Protein AF-J7IQS0-F1 (afdb_monomer_lite)

Foldseek 3Di:
DDPVLLVVLLVLLQVLLVLLVVVLVCVVPVVNCPLQQDLPPDPDGSSVVSVVSNVLSVVLNVLSVCVVVDVVSLVVSLVSLVVLLVVLVVSQVSSCVPVVDDDPSSVVSNVSSVVSNVSSCCVNPVVVVVVVVVPDPDD

Secondary structure (DSSP, 8-state):
--HHHHHHHHHHHHHHHHHHHHHHHIIIII---GGGS--TT-SS-HHHHHHHHHHHHHHHHHHHHHTTT-HHHHHHHHHHHHHHHHHHHHHHHHHHHHHSS--HHHHHHHHHHHHHHHHHHIIIIIHHHHHHHHTS---

pLDDT: mean 83.3, std 12.45, range [46.72, 95.94]

Sequence (139 aa):
MNKLSLRIVTLLSVFNAILLSYTAWEKHFLKGCAACNQVLFFPINSVTLALLGVASSLTLALLSLYIIRSVYLKYMSIIIATLNAIFASFLQVAQFAEAKNYCYLCLTAAIVFYIIFCLLLYEIVIKSIWARMQNIPVQ

Structure (mmCIF, N/CA/C/O backbone):
data_AF-J7IQS0-F1
#
_entry.id   AF-J7IQS0-F1
#
loop_
_atom_site.group_PDB
_atom_site.id
_atom_site.type_symbol
_atom_site.label_atom_id
_atom_site.label_alt_id
_atom_site.label_comp_id
_atom_site.label_asym_id
_atom_site.label_entity_id
_atom_site.label_seq_id
_atom_site.pdbx_PDB_ins_code
_atom_site.Cartn_x
_atom_site.Cartn_y
_atom_site.Cartn_z
_atom_site.occupancy
_atom_site.B_iso_or_equiv
_atom_site.auth_seq_id
_atom_site.auth_comp_id
_atom_site.auth_asym_id
_atom_site.auth_atom_id
_atom_site.pdbx_PDB_model_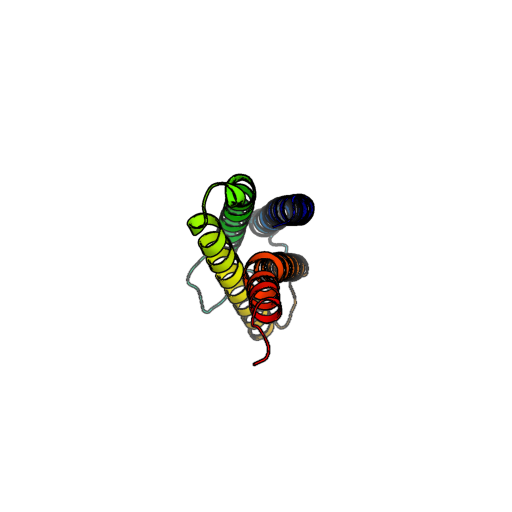num
ATOM 1 N N . MET A 1 1 ? -9.054 -1.114 16.561 1.00 75.19 1 MET A N 1
ATOM 2 C CA . MET A 1 1 ? -7.715 -0.909 15.978 1.00 75.19 1 MET A CA 1
ATOM 3 C C . MET A 1 1 ? -6.748 -0.476 17.049 1.00 75.19 1 MET A C 1
ATOM 5 O O . MET A 1 1 ? -7.016 0.502 17.740 1.00 75.19 1 MET A O 1
ATOM 9 N N . ASN A 1 2 ? -5.646 -1.206 17.183 1.00 82.81 2 ASN A N 1
ATOM 10 C CA . ASN A 1 2 ? -4.582 -0.844 18.111 1.00 82.81 2 ASN A CA 1
ATOM 11 C C . ASN A 1 2 ? -3.773 0.348 17.561 1.00 82.81 2 ASN A C 1
ATOM 13 O O . ASN A 1 2 ? -3.551 0.456 16.354 1.00 82.81 2 ASN A O 1
ATOM 17 N N . LYS A 1 3 ? -3.300 1.239 18.449 1.00 84.38 3 LYS A N 1
ATOM 18 C CA . LYS A 1 3 ? -2.480 2.412 18.070 1.00 84.38 3 LYS A CA 1
ATOM 19 C C . LYS A 1 3 ? -1.191 2.020 17.334 1.00 84.38 3 LYS A C 1
ATOM 21 O O . LYS A 1 3 ? -0.711 2.784 16.504 1.00 84.38 3 LYS A O 1
ATOM 26 N N . LEU A 1 4 ? -0.646 0.837 17.623 1.00 87.00 4 LEU A N 1
ATOM 27 C CA . LEU A 1 4 ? 0.539 0.303 16.952 1.00 87.00 4 LEU A CA 1
ATOM 28 C C . LEU A 1 4 ? 0.258 -0.032 15.480 1.00 87.00 4 LEU A C 1
ATOM 30 O O . LEU A 1 4 ? 0.951 0.476 14.606 1.00 87.00 4 LEU A O 1
ATOM 34 N N . SER A 1 5 ? -0.795 -0.808 15.205 1.00 86.81 5 SER A N 1
ATOM 35 C CA . SER A 1 5 ? -1.194 -1.209 13.847 1.00 86.81 5 SER A CA 1
ATOM 36 C C . SER A 1 5 ? -1.455 0.008 12.957 1.00 86.81 5 SER A C 1
ATOM 38 O O . SER A 1 5 ? -1.070 0.035 11.794 1.00 86.81 5 SER A O 1
ATOM 40 N N . LEU A 1 6 ? -2.030 1.062 13.540 1.00 87.69 6 LEU A N 1
ATOM 41 C CA . LEU A 1 6 ? -2.202 2.361 12.895 1.00 87.69 6 LEU A CA 1
ATOM 42 C C . LEU A 1 6 ? -0.892 2.998 12.445 1.00 87.69 6 LEU A C 1
ATOM 44 O O . LEU A 1 6 ? -0.759 3.368 11.282 1.00 87.69 6 LEU A O 1
ATOM 48 N N . ARG A 1 7 ? 0.074 3.102 13.362 1.00 90.50 7 ARG A N 1
ATOM 49 C CA . ARG A 1 7 ? 1.395 3.663 13.063 1.00 90.50 7 ARG A CA 1
ATOM 50 C C . ARG A 1 7 ? 2.101 2.858 11.979 1.00 90.50 7 ARG A C 1
ATOM 52 O O . ARG A 1 7 ? 2.675 3.458 11.080 1.00 90.50 7 ARG A O 1
ATOM 59 N N . ILE A 1 8 ? 2.010 1.529 12.031 1.00 93.00 8 ILE A N 1
ATOM 60 C CA . ILE A 1 8 ? 2.586 0.642 11.012 1.00 93.00 8 ILE A CA 1
ATOM 61 C C . ILE A 1 8 ? 1.958 0.921 9.642 1.00 93.00 8 ILE A C 1
ATOM 63 O O . ILE A 1 8 ? 2.690 1.147 8.685 1.00 93.00 8 ILE A O 1
ATOM 67 N N . VAL A 1 9 ? 0.625 0.979 9.544 1.00 93.12 9 VAL A N 1
ATOM 68 C CA . VAL A 1 9 ? -0.062 1.284 8.276 1.00 93.12 9 VAL A CA 1
ATOM 69 C C . VAL A 1 9 ? 0.333 2.661 7.741 1.00 93.12 9 VAL A C 1
ATOM 71 O O . VAL A 1 9 ? 0.617 2.781 6.551 1.00 93.12 9 VAL A O 1
ATOM 74 N N . THR A 1 10 ? 0.407 3.691 8.592 1.00 93.12 10 THR A N 1
ATOM 75 C CA . THR A 1 10 ? 0.860 5.028 8.174 1.00 93.12 10 THR A CA 1
ATOM 76 C C . THR A 1 10 ? 2.292 4.991 7.644 1.00 93.12 10 THR A C 1
ATOM 78 O O . THR A 1 10 ? 2.546 5.502 6.557 1.00 93.12 10 THR A O 1
ATOM 81 N N . LEU A 1 11 ? 3.219 4.366 8.376 1.00 94.81 11 LEU A N 1
ATOM 82 C CA . LEU A 1 11 ? 4.627 4.278 7.984 1.00 94.81 1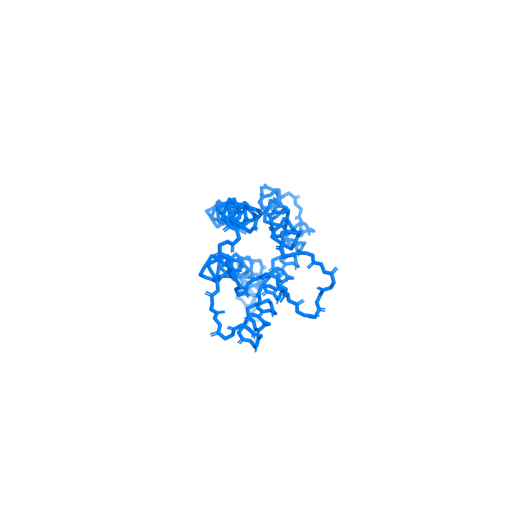1 LEU A CA 1
ATOM 83 C C . LEU A 1 11 ? 4.802 3.516 6.670 1.00 94.81 11 LEU A C 1
ATOM 85 O O . LEU A 1 11 ? 5.500 3.998 5.783 1.00 94.81 11 LEU A O 1
ATOM 89 N N . LEU A 1 12 ? 4.127 2.375 6.515 1.00 94.88 12 LEU A N 1
ATOM 90 C CA . LEU A 1 12 ? 4.144 1.601 5.273 1.00 94.88 12 LEU A CA 1
ATOM 91 C C . LEU A 1 12 ? 3.560 2.396 4.105 1.00 94.88 12 LEU A C 1
ATOM 93 O O . LEU A 1 12 ? 4.114 2.361 3.014 1.00 94.88 12 LEU A O 1
ATOM 97 N N . SER A 1 13 ? 2.481 3.146 4.332 1.00 93.88 13 SER A N 1
ATOM 98 C CA . SER A 1 13 ? 1.858 3.973 3.293 1.00 93.88 13 SER A CA 1
ATOM 99 C C . SER A 1 13 ? 2.782 5.110 2.844 1.00 93.88 13 SER A C 1
ATOM 101 O O . SER A 1 13 ? 2.936 5.346 1.648 1.00 93.88 13 SER A O 1
ATOM 103 N N . VAL A 1 14 ? 3.455 5.783 3.784 1.00 95.50 14 VAL A N 1
ATOM 104 C CA . VAL A 1 14 ? 4.450 6.825 3.472 1.00 95.50 14 VAL A CA 1
ATOM 105 C C . VAL A 1 14 ? 5.659 6.229 2.753 1.00 95.50 14 VAL A C 1
ATOM 107 O O . VAL A 1 14 ? 6.087 6.763 1.733 1.00 95.50 14 VAL A O 1
ATOM 110 N N . PHE A 1 15 ? 6.177 5.099 3.235 1.00 95.94 15 PHE A N 1
ATOM 111 C CA . PHE A 1 15 ? 7.265 4.380 2.576 1.00 95.94 15 PHE A CA 1
ATOM 112 C C . PHE A 1 15 ? 6.896 4.005 1.136 1.00 95.94 15 PHE A C 1
ATOM 114 O O . PHE A 1 15 ? 7.675 4.251 0.217 1.00 95.94 15 PHE A O 1
ATOM 121 N N . ASN A 1 16 ? 5.681 3.494 0.918 1.00 94.88 16 ASN A N 1
ATOM 122 C CA . ASN A 1 16 ? 5.210 3.135 -0.415 1.00 94.88 16 ASN A CA 1
ATOM 123 C C . ASN A 1 16 ? 5.089 4.357 -1.334 1.00 94.88 16 ASN A C 1
ATOM 125 O O . ASN A 1 16 ? 5.443 4.284 -2.507 1.00 94.88 16 ASN A O 1
ATOM 129 N N . ALA A 1 17 ? 4.645 5.500 -0.804 1.00 94.38 17 ALA A N 1
ATOM 130 C CA . ALA A 1 17 ? 4.590 6.751 -1.556 1.00 94.38 17 ALA A CA 1
ATOM 131 C C . ALA A 1 17 ? 5.987 7.221 -1.997 1.00 94.38 17 ALA A C 1
ATOM 133 O O . ALA A 1 17 ? 6.156 7.653 -3.138 1.00 94.38 17 ALA A O 1
ATOM 134 N N . ILE A 1 18 ? 6.997 7.100 -1.129 1.00 94.38 18 ILE A N 1
ATOM 135 C CA . ILE A 1 18 ? 8.391 7.433 -1.461 1.00 94.38 18 ILE A CA 1
ATOM 136 C C . ILE A 1 18 ? 8.922 6.479 -2.535 1.00 94.38 18 ILE A C 1
ATOM 138 O O . ILE A 1 18 ? 9.457 6.934 -3.546 1.00 94.38 18 ILE A O 1
ATOM 142 N N . LEU A 1 19 ? 8.717 5.171 -2.355 1.00 92.50 19 LEU A N 1
ATOM 143 C CA . LEU A 1 19 ? 9.123 4.144 -3.315 1.00 92.50 19 LEU A CA 1
ATOM 144 C C . LEU A 1 19 ? 8.506 4.408 -4.698 1.00 92.50 19 LEU A C 1
ATOM 146 O O . LEU A 1 19 ? 9.213 4.431 -5.702 1.00 92.50 19 LEU A O 1
ATOM 150 N N . LEU A 1 20 ? 7.198 4.672 -4.755 1.00 90.50 20 LEU A N 1
ATOM 151 C CA . LEU A 1 20 ? 6.485 4.958 -6.000 1.00 90.50 20 LEU A CA 1
ATOM 152 C C . LEU A 1 20 ? 6.925 6.285 -6.633 1.00 90.50 20 LEU A C 1
ATOM 154 O O . LEU A 1 20 ? 7.057 6.353 -7.854 1.00 90.50 20 LEU A O 1
ATOM 158 N N . SER A 1 21 ? 7.235 7.305 -5.831 1.00 90.75 21 SER A N 1
ATOM 159 C CA . SER A 1 21 ? 7.799 8.568 -6.330 1.00 90.75 21 SER A CA 1
ATOM 160 C C . SER A 1 21 ? 9.168 8.349 -6.976 1.00 90.75 21 SER A C 1
ATOM 162 O O . SER A 1 21 ? 9.422 8.853 -8.069 1.00 90.75 21 SER A O 1
ATOM 164 N N . TYR A 1 22 ? 10.018 7.528 -6.355 1.00 88.81 22 TYR A N 1
ATOM 165 C CA . TYR A 1 22 ? 11.295 7.120 -6.935 1.00 88.81 22 TYR A CA 1
ATOM 166 C C . TYR A 1 22 ? 11.098 6.334 -8.240 1.00 88.81 22 TYR A C 1
ATOM 168 O O . TYR A 1 22 ? 11.759 6.627 -9.235 1.00 88.81 22 TYR A O 1
ATOM 176 N N . THR A 1 23 ? 10.119 5.420 -8.301 1.00 85.31 23 THR A N 1
ATOM 177 C CA . THR A 1 23 ? 9.808 4.717 -9.560 1.00 85.31 23 THR A CA 1
ATOM 178 C C . THR A 1 23 ? 9.332 5.657 -10.666 1.00 85.31 23 THR A C 1
ATOM 180 O O . THR A 1 23 ? 9.683 5.465 -11.828 1.00 85.31 23 THR A O 1
ATOM 183 N N . ALA A 1 24 ? 8.546 6.685 -10.329 1.00 85.31 24 ALA A N 1
ATOM 184 C CA . ALA A 1 24 ? 8.094 7.686 -11.288 1.00 85.31 24 ALA A CA 1
ATOM 185 C C . ALA A 1 24 ? 9.278 8.504 -11.821 1.00 85.31 24 ALA A C 1
ATOM 187 O O . ALA A 1 24 ? 9.372 8.735 -13.027 1.00 85.31 24 ALA A O 1
ATOM 188 N N . TRP A 1 25 ? 10.205 8.878 -10.934 1.00 84.94 25 TRP A N 1
ATOM 189 C CA . TRP A 1 25 ? 11.439 9.572 -11.291 1.00 84.94 25 TRP A CA 1
ATOM 190 C C . TRP A 1 25 ? 12.320 8.744 -12.235 1.00 84.94 25 TRP A C 1
ATOM 192 O O . TRP A 1 25 ? 12.708 9.239 -13.293 1.00 84.94 25 TRP A O 1
ATOM 202 N N . GLU A 1 26 ? 12.588 7.473 -11.908 1.00 81.38 26 GLU A N 1
ATOM 203 C CA . GLU A 1 26 ? 13.380 6.585 -12.771 1.00 81.38 26 GLU A CA 1
ATOM 204 C C . GLU A 1 26 ? 12.760 6.414 -14.161 1.00 81.38 26 GLU A C 1
ATOM 206 O O . GLU A 1 26 ? 13.469 6.458 -15.172 1.00 81.38 26 GLU A O 1
ATOM 211 N N . LYS A 1 27 ? 11.433 6.255 -14.230 1.00 76.94 27 LYS A N 1
ATOM 212 C CA . LYS A 1 27 ? 10.707 6.141 -15.502 1.00 76.94 27 LYS A CA 1
ATOM 213 C C . LYS A 1 27 ? 10.815 7.413 -16.339 1.00 76.94 27 LYS A C 1
ATOM 215 O O . LYS A 1 27 ? 10.967 7.324 -17.553 1.00 76.94 27 LYS A O 1
ATOM 220 N N . HIS A 1 28 ? 10.750 8.579 -15.699 1.00 78.19 28 HIS A N 1
ATOM 221 C CA . HIS A 1 28 ? 10.781 9.865 -16.385 1.00 78.19 28 HIS A CA 1
ATOM 222 C C . HIS A 1 28 ? 12.185 10.245 -16.885 1.00 78.19 28 HIS A C 1
ATOM 224 O O . HIS A 1 28 ? 12.327 10.687 -18.022 1.00 78.19 28 HIS A O 1
ATOM 230 N N . PHE A 1 29 ? 13.223 10.073 -16.059 1.00 73.69 29 PHE A N 1
ATOM 231 C CA . PHE A 1 29 ? 14.568 10.588 -16.356 1.00 73.69 29 PHE A CA 1
ATOM 232 C C . PHE A 1 29 ? 15.547 9.541 -16.884 1.00 73.69 29 PHE A C 1
ATOM 234 O O . PHE A 1 29 ? 16.317 9.833 -17.795 1.00 73.69 29 PHE A O 1
ATOM 241 N N . LEU A 1 30 ? 15.536 8.328 -16.330 1.00 65.56 30 LEU A N 1
ATOM 242 C CA . LEU A 1 30 ? 16.560 7.318 -16.619 1.00 65.56 30 LEU A CA 1
ATOM 243 C C . LEU A 1 30 ? 16.144 6.344 -17.728 1.00 65.56 30 LEU A C 1
ATOM 245 O O . LEU A 1 30 ? 16.967 5.548 -18.173 1.00 65.56 30 LEU A O 1
ATOM 249 N N . LYS A 1 31 ? 14.869 6.364 -18.159 1.00 64.19 31 LYS A N 1
ATOM 250 C CA . LYS A 1 31 ? 14.256 5.318 -19.011 1.00 64.19 31 LYS A CA 1
ATOM 251 C C . LYS A 1 31 ? 14.513 3.898 -18.465 1.00 64.19 31 LYS A C 1
ATOM 253 O O . LYS A 1 31 ? 14.451 2.921 -19.208 1.00 64.19 31 LYS A O 1
ATOM 258 N N . GLY A 1 32 ? 14.798 3.785 -17.163 1.00 53.00 32 GLY A N 1
ATOM 259 C CA . GLY A 1 32 ? 15.512 2.661 -16.545 1.00 53.00 32 GLY A CA 1
ATOM 260 C C . GLY A 1 32 ? 14.717 1.363 -16.413 1.00 53.00 32 GLY A C 1
ATOM 261 O O . GLY A 1 32 ? 15.226 0.380 -15.888 1.00 53.00 32 GLY A O 1
ATOM 262 N N . CYS A 1 33 ? 13.478 1.315 -16.904 1.00 57.41 33 CYS A N 1
ATOM 263 C CA . CYS A 1 33 ? 12.668 0.107 -16.848 1.00 57.41 33 CYS A CA 1
ATOM 264 C C . CYS A 1 33 ? 11.950 -0.128 -18.181 1.00 57.41 33 CYS A C 1
ATOM 266 O O . CYS A 1 33 ? 10.774 0.200 -18.340 1.00 57.41 33 CYS A O 1
ATOM 268 N N . ALA A 1 34 ? 12.665 -0.722 -19.145 1.00 51.75 34 ALA A N 1
ATOM 269 C CA . ALA A 1 34 ? 12.128 -1.076 -20.464 1.00 51.75 34 ALA A CA 1
ATOM 270 C C . ALA A 1 34 ? 10.864 -1.958 -20.373 1.00 51.75 34 ALA A C 1
ATOM 272 O O . ALA A 1 34 ? 9.939 -1.791 -21.161 1.00 51.75 34 ALA A O 1
ATOM 273 N N . ALA A 1 35 ? 10.779 -2.815 -19.347 1.00 52.44 35 ALA A N 1
ATOM 274 C CA . ALA A 1 35 ? 9.629 -3.677 -19.059 1.00 52.44 35 ALA A CA 1
ATOM 275 C C . ALA A 1 35 ? 8.359 -2.932 -18.592 1.00 52.44 35 ALA A C 1
ATOM 277 O O . ALA A 1 35 ? 7.295 -3.528 -18.461 1.00 52.44 35 ALA A O 1
ATOM 278 N N . CYS A 1 36 ? 8.465 -1.635 -18.297 1.00 55.38 36 CYS A N 1
ATOM 279 C CA . CYS A 1 36 ? 7.419 -0.845 -17.651 1.00 55.38 36 CYS A CA 1
ATOM 280 C C . CYS A 1 36 ? 6.872 0.283 -18.538 1.00 55.38 36 CYS A C 1
ATOM 282 O O . CYS A 1 36 ? 6.033 1.050 -18.066 1.00 55.38 36 CYS A O 1
ATOM 284 N N . ASN A 1 37 ? 7.370 0.445 -19.770 1.00 55.56 37 ASN A N 1
ATOM 285 C CA . ASN A 1 37 ? 7.093 1.642 -20.568 1.00 55.56 37 ASN A CA 1
ATOM 286 C C . ASN A 1 37 ? 5.677 1.690 -21.145 1.00 55.56 37 ASN A C 1
ATOM 288 O O . ASN A 1 37 ? 5.130 2.784 -21.256 1.00 55.56 37 ASN A O 1
ATOM 292 N N . GLN A 1 38 ? 5.055 0.548 -21.443 1.00 55.31 38 GLN A N 1
ATOM 293 C CA . GLN A 1 38 ? 3.673 0.499 -21.918 1.00 55.31 38 GLN A CA 1
ATOM 294 C C . GLN A 1 38 ? 2.985 -0.758 -21.393 1.00 55.31 38 GLN A C 1
ATOM 296 O O . GLN A 1 38 ? 3.371 -1.873 -21.725 1.00 55.31 38 GLN A O 1
ATOM 301 N N . VAL A 1 39 ? 1.955 -0.574 -20.568 1.00 59.44 39 VAL A N 1
ATOM 302 C CA . VAL A 1 39 ? 0.978 -1.633 -20.310 1.00 59.44 39 VAL A CA 1
ATOM 303 C C . VAL A 1 39 ? -0.045 -1.512 -21.433 1.00 59.44 39 VAL A C 1
ATOM 305 O O . VAL A 1 39 ? -0.824 -0.563 -21.430 1.00 59.44 39 VAL A O 1
ATOM 308 N N . LEU A 1 40 ? -0.015 -2.421 -22.412 1.00 53.38 40 LEU A N 1
ATOM 309 C CA . LEU A 1 40 ? -0.798 -2.315 -23.657 1.00 53.38 40 LEU A CA 1
ATOM 310 C C . LEU A 1 40 ? -2.308 -2.106 -23.417 1.00 53.38 40 LEU A C 1
ATOM 312 O O . LEU A 1 40 ? -2.996 -1.479 -24.216 1.00 53.38 40 LEU A O 1
ATOM 316 N N . PHE A 1 41 ? -2.809 -2.600 -22.283 1.00 59.09 41 PHE A N 1
ATOM 317 C CA . PHE A 1 41 ? -4.216 -2.545 -21.887 1.00 59.09 41 PHE A CA 1
ATOM 318 C C . PHE A 1 41 ? -4.680 -1.200 -21.306 1.00 59.09 41 PHE A C 1
ATOM 320 O O . PHE A 1 41 ? -5.878 -1.028 -21.096 1.00 59.09 41 PHE A O 1
ATOM 327 N N . PHE A 1 42 ? -3.780 -0.248 -21.035 1.00 58.12 42 PHE A N 1
ATOM 328 C CA . PHE A 1 42 ? -4.147 1.062 -20.493 1.00 58.12 42 PHE A CA 1
ATOM 329 C C . PHE A 1 42 ? -3.570 2.201 -21.344 1.00 58.12 42 PHE A C 1
ATOM 331 O O . PHE A 1 42 ? -2.349 2.324 -21.440 1.00 58.12 42 PHE A O 1
ATOM 338 N N . PRO A 1 43 ? -4.405 3.115 -21.882 1.00 63.50 43 PRO A N 1
ATOM 339 C CA . PRO A 1 43 ? -3.949 4.306 -22.601 1.00 63.50 43 PRO A CA 1
ATOM 340 C C . PRO A 1 43 ? -3.441 5.389 -21.629 1.00 63.50 43 PRO A C 1
ATOM 342 O O . PRO A 1 43 ? -3.742 6.571 -21.772 1.00 63.50 43 PRO A O 1
ATOM 345 N N . ILE A 1 44 ? -2.718 4.990 -20.581 1.00 69.62 44 ILE A N 1
ATOM 346 C CA . ILE A 1 44 ? -2.197 5.868 -19.535 1.00 69.62 44 ILE A CA 1
ATOM 347 C C . ILE A 1 44 ? -0.688 5.660 -19.452 1.00 69.62 44 ILE A C 1
ATOM 349 O O . ILE A 1 44 ? -0.202 4.531 -19.413 1.00 69.62 44 ILE A O 1
ATOM 353 N N . ASN A 1 45 ? 0.058 6.763 -19.402 1.00 74.31 45 ASN A N 1
ATOM 354 C CA . ASN A 1 45 ? 1.511 6.720 -19.302 1.00 74.31 45 ASN A CA 1
ATOM 355 C C . ASN A 1 45 ? 1.954 6.042 -17.988 1.00 74.31 45 ASN A C 1
ATOM 357 O O . ASN A 1 45 ? 1.368 6.248 -16.921 1.00 74.31 45 ASN A O 1
ATOM 361 N N . SER A 1 46 ? 3.033 5.264 -18.052 1.00 73.94 46 SER A N 1
ATOM 362 C CA . SER A 1 46 ? 3.591 4.508 -16.926 1.00 73.94 46 SER A CA 1
ATOM 363 C C . SER A 1 46 ? 4.013 5.393 -15.742 1.00 73.94 46 SER A C 1
ATOM 365 O O . SER A 1 46 ? 4.008 4.931 -14.596 1.00 73.94 46 SER A O 1
ATOM 367 N N . VAL A 1 47 ? 4.334 6.666 -16.009 1.00 80.19 47 VAL A N 1
ATOM 368 C CA . VAL A 1 47 ? 4.616 7.710 -15.009 1.00 80.19 47 VAL A CA 1
ATOM 369 C C . VAL A 1 47 ? 3.341 8.138 -14.283 1.00 80.19 47 VAL A C 1
ATOM 371 O O . VAL A 1 47 ? 3.309 8.177 -13.055 1.00 80.19 47 VAL A O 1
ATOM 374 N N . THR A 1 48 ? 2.264 8.406 -15.025 1.00 83.12 48 THR A N 1
ATOM 375 C CA . THR A 1 48 ? 0.960 8.784 -14.461 1.00 83.12 48 THR A CA 1
ATOM 376 C C . THR A 1 48 ? 0.432 7.690 -13.543 1.00 83.12 48 THR A C 1
ATOM 378 O O . THR A 1 48 ? -0.070 7.968 -12.460 1.00 83.12 48 THR A O 1
ATOM 381 N N . LEU A 1 49 ? 0.615 6.433 -13.938 1.00 83.88 49 LEU A N 1
ATOM 382 C CA . LEU A 1 49 ? 0.214 5.281 -13.146 1.00 83.88 49 LEU A CA 1
ATOM 383 C C . LEU A 1 49 ? 0.991 5.176 -11.818 1.00 83.88 49 LEU A C 1
ATOM 385 O O . LEU A 1 49 ? 0.401 4.889 -10.777 1.00 83.88 49 LEU A O 1
ATOM 389 N N . ALA A 1 50 ? 2.295 5.475 -11.828 1.00 84.81 50 ALA A N 1
ATOM 390 C CA . ALA A 1 50 ? 3.090 5.557 -10.603 1.00 84.81 50 ALA A CA 1
ATOM 391 C C . ALA A 1 50 ? 2.612 6.705 -9.695 1.00 84.81 50 ALA A C 1
ATOM 393 O O . ALA A 1 50 ? 2.439 6.499 -8.495 1.00 84.81 50 ALA A O 1
ATOM 394 N N . LEU A 1 51 ? 2.312 7.879 -10.262 1.00 87.44 51 LEU A N 1
ATOM 395 C CA . LEU A 1 51 ? 1.778 9.029 -9.519 1.00 87.44 51 LEU A CA 1
ATOM 396 C C . LEU A 1 51 ? 0.403 8.751 -8.895 1.00 87.44 51 LEU A C 1
ATOM 398 O O . LEU A 1 51 ? 0.157 9.166 -7.764 1.00 87.44 51 LEU A O 1
ATOM 402 N N . LEU A 1 52 ? -0.475 8.008 -9.576 1.00 90.50 52 LEU A N 1
ATOM 403 C CA . LEU A 1 52 ? -1.744 7.557 -8.993 1.00 90.50 52 LEU A CA 1
ATOM 404 C C . LEU A 1 52 ? -1.511 6.665 -7.767 1.00 90.50 52 LEU A C 1
ATOM 406 O O . LEU A 1 52 ? -2.187 6.830 -6.752 1.00 90.50 52 LEU A O 1
ATOM 410 N N . GLY A 1 53 ? -0.516 5.776 -7.823 1.00 88.94 53 GLY A N 1
ATOM 411 C CA . GLY A 1 53 ? -0.103 4.974 -6.672 1.00 88.94 53 GLY A CA 1
ATOM 412 C C . GLY A 1 53 ? 0.470 5.811 -5.518 1.00 88.94 53 GLY A C 1
ATOM 413 O O . GLY A 1 53 ? 0.214 5.508 -4.350 1.00 88.94 53 GLY A O 1
ATOM 414 N N . VAL A 1 54 ? 1.213 6.885 -5.816 1.00 92.31 54 VAL A N 1
ATOM 415 C CA . VAL A 1 54 ? 1.677 7.853 -4.801 1.00 92.31 54 VAL A CA 1
ATOM 416 C C . VAL A 1 54 ? 0.481 8.526 -4.134 1.00 92.31 54 VAL A C 1
ATOM 418 O O . VAL A 1 54 ? 0.379 8.528 -2.907 1.00 92.31 54 VAL A O 1
ATOM 421 N N . ALA A 1 55 ? -0.451 9.051 -4.932 1.00 94.00 55 ALA A N 1
ATOM 422 C CA . ALA A 1 55 ? -1.644 9.722 -4.431 1.00 94.00 55 ALA A CA 1
ATOM 423 C C . ALA A 1 55 ? -2.498 8.782 -3.564 1.00 94.00 55 ALA A C 1
ATOM 425 O O . ALA A 1 55 ? -2.945 9.172 -2.482 1.00 94.00 55 ALA A O 1
ATOM 426 N N . SER A 1 56 ? -2.678 7.525 -3.981 1.00 93.06 56 SER A N 1
ATOM 427 C CA . SER A 1 56 ? -3.451 6.543 -3.214 1.00 93.06 56 SER A CA 1
ATOM 428 C C . SER A 1 56 ? -2.751 6.125 -1.915 1.00 93.06 56 SER A C 1
ATOM 430 O O . SER A 1 56 ? -3.4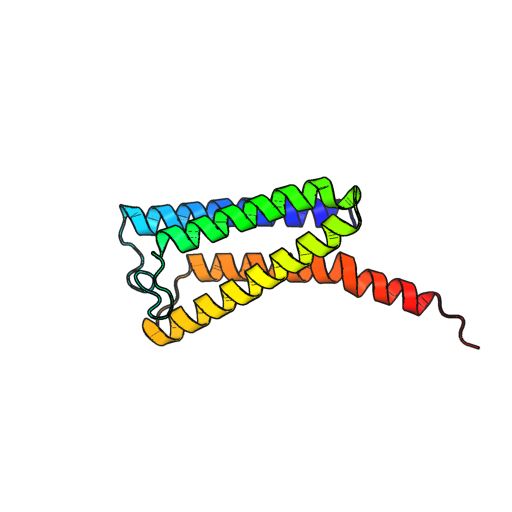11 5.992 -0.882 1.00 93.06 56 SER A O 1
ATOM 432 N N . SER A 1 57 ? -1.421 5.998 -1.923 1.00 93.56 57 SER A N 1
ATOM 433 C CA . SER A 1 57 ? -0.618 5.719 -0.725 1.00 93.56 57 SER A CA 1
ATOM 434 C C . SER A 1 57 ? -0.683 6.867 0.287 1.00 93.56 57 SER A C 1
ATOM 436 O O . SER A 1 57 ? -0.911 6.637 1.473 1.00 93.56 57 SER A O 1
ATOM 438 N N . LEU A 1 58 ? -0.571 8.119 -0.164 1.00 94.75 58 LEU A N 1
ATOM 439 C CA . LEU A 1 58 ? -0.731 9.287 0.710 1.00 94.75 58 LEU A CA 1
ATOM 440 C C . LEU A 1 58 ? -2.156 9.398 1.261 1.00 94.75 58 LEU A C 1
ATOM 442 O O . LEU A 1 58 ? -2.342 9.686 2.443 1.00 94.75 58 LEU A O 1
ATOM 446 N N . THR A 1 59 ? -3.164 9.101 0.438 1.00 93.88 59 THR A N 1
ATOM 447 C CA . THR A 1 59 ? -4.563 9.055 0.882 1.00 93.88 59 THR A CA 1
ATOM 448 C C . THR A 1 59 ? -4.757 8.012 1.987 1.00 93.88 59 THR A C 1
ATOM 450 O O . THR A 1 59 ? -5.388 8.312 2.999 1.00 93.88 59 THR A O 1
ATOM 453 N N . LEU A 1 60 ? -4.161 6.818 1.861 1.00 92.38 60 LEU A N 1
ATOM 454 C CA . LEU A 1 60 ? -4.175 5.800 2.920 1.00 92.38 60 LEU A CA 1
ATOM 455 C C . LEU A 1 60 ? -3.474 6.274 4.198 1.00 92.38 60 LEU A C 1
ATOM 457 O O . LEU A 1 60 ? -3.997 6.048 5.290 1.00 92.38 60 LEU A O 1
ATOM 461 N N . ALA A 1 61 ? -2.337 6.964 4.076 1.00 92.19 61 ALA A N 1
ATOM 462 C CA . ALA A 1 61 ? -1.619 7.525 5.220 1.00 92.19 61 ALA A CA 1
ATOM 463 C C . ALA A 1 61 ? -2.447 8.589 5.964 1.00 92.19 61 ALA A C 1
ATOM 465 O O . ALA A 1 61 ? -2.450 8.629 7.193 1.00 92.19 61 ALA A O 1
ATOM 466 N N . LEU A 1 62 ? -3.178 9.437 5.236 1.00 92.19 62 LEU A N 1
ATOM 467 C CA . LEU A 1 62 ? -4.079 10.424 5.833 1.00 92.19 62 LEU A CA 1
ATOM 468 C C . LEU A 1 62 ? -5.282 9.745 6.492 1.00 92.19 62 LEU A C 1
ATOM 470 O O . LEU A 1 62 ? -5.608 10.0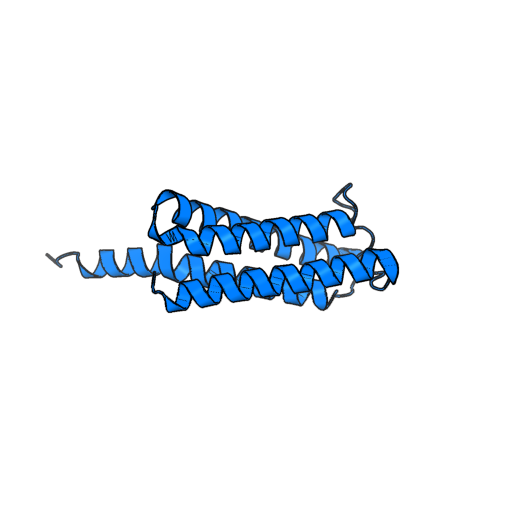34 7.643 1.00 92.19 62 LEU A O 1
ATOM 474 N N . LEU A 1 63 ? -5.924 8.805 5.799 1.00 91.06 63 LEU A N 1
ATOM 475 C CA . LEU A 1 63 ? -7.074 8.082 6.336 1.00 91.06 63 LEU A CA 1
ATOM 476 C C . LEU A 1 63 ? -6.724 7.283 7.594 1.00 91.06 63 LEU A C 1
ATOM 478 O O . LEU A 1 63 ? -7.530 7.237 8.527 1.00 91.06 63 LEU A O 1
ATOM 482 N N . SER A 1 64 ? -5.527 6.694 7.668 1.00 88.69 64 SER A N 1
ATOM 483 C CA . SER A 1 64 ? -5.095 5.965 8.859 1.00 88.69 64 SER A CA 1
ATOM 484 C C . SER A 1 64 ? -4.944 6.890 10.073 1.00 88.69 64 SER A C 1
ATOM 486 O O . SER A 1 64 ? -5.360 6.512 11.168 1.00 88.69 64 SER A O 1
ATOM 488 N N . LEU A 1 65 ? -4.470 8.131 9.903 1.00 88.25 65 LEU A N 1
ATOM 489 C CA . LEU A 1 65 ? -4.389 9.108 11.000 1.00 88.25 65 LEU A CA 1
ATOM 490 C C . LEU A 1 65 ? -5.766 9.453 11.588 1.00 88.25 65 LEU A C 1
ATOM 492 O O . LEU A 1 65 ? -5.894 9.631 12.800 1.00 88.25 65 LEU A O 1
ATOM 496 N N . TYR A 1 66 ? -6.808 9.493 10.755 1.00 87.56 66 TYR A N 1
ATOM 497 C CA . TYR A 1 66 ? -8.165 9.863 11.177 1.00 87.56 66 TYR A CA 1
ATOM 498 C C . TYR A 1 66 ? -9.107 8.672 11.404 1.00 87.56 66 TYR A C 1
ATOM 500 O O . TYR A 1 66 ? -10.265 8.868 11.780 1.00 87.56 66 TYR A O 1
ATOM 508 N N . ILE A 1 67 ? -8.631 7.432 11.261 1.00 84.50 67 ILE A N 1
ATOM 509 C CA . ILE A 1 67 ? -9.479 6.228 11.272 1.00 84.50 67 ILE A CA 1
ATOM 510 C C . ILE A 1 67 ? -10.240 6.013 12.591 1.00 84.50 67 ILE A C 1
ATOM 512 O O . ILE A 1 67 ? -11.281 5.356 12.622 1.00 84.50 67 ILE A O 1
ATOM 516 N N . ILE A 1 68 ? -9.709 6.524 13.709 1.00 83.00 68 ILE A N 1
ATOM 517 C CA . ILE A 1 68 ? -10.330 6.382 15.035 1.00 83.00 68 ILE A CA 1
ATOM 518 C C . ILE A 1 68 ? -11.597 7.243 15.126 1.00 83.00 68 ILE A C 1
ATOM 520 O O . ILE A 1 68 ? -12.529 6.881 15.838 1.00 83.00 68 ILE A O 1
ATOM 524 N N . ARG A 1 69 ? -11.651 8.352 14.379 1.00 82.94 69 ARG A N 1
ATOM 525 C CA . ARG A 1 69 ? -12.680 9.387 14.516 1.00 82.94 69 ARG A CA 1
ATOM 526 C C . ARG A 1 69 ? -14.026 8.997 13.907 1.00 82.94 69 ARG A C 1
ATOM 528 O O . ARG A 1 69 ? -15.048 9.500 14.354 1.00 82.94 69 ARG A O 1
ATOM 535 N N . SER A 1 70 ? -14.046 8.126 12.896 1.00 85.81 70 SER A N 1
ATOM 536 C CA . SER A 1 70 ? -15.284 7.733 12.218 1.00 85.81 70 SER A CA 1
ATOM 537 C C . SER A 1 70 ? -15.232 6.299 11.699 1.00 85.81 70 SER A C 1
ATOM 539 O O . SER A 1 70 ? -14.238 5.859 11.121 1.00 85.81 70 SER A O 1
ATOM 541 N N . VAL A 1 71 ? -16.341 5.575 11.869 1.00 85.50 71 VAL A N 1
ATOM 542 C CA . VAL A 1 71 ? -16.527 4.217 11.333 1.00 85.50 71 VAL A CA 1
ATOM 543 C C . VAL A 1 71 ? -16.492 4.219 9.802 1.00 85.50 71 VAL A C 1
ATOM 545 O O . VAL A 1 71 ? -15.934 3.303 9.206 1.00 85.50 71 VAL A O 1
ATOM 548 N N . TYR A 1 72 ? -16.997 5.279 9.167 1.00 87.81 72 TYR A N 1
ATOM 549 C CA . TYR A 1 72 ? -16.972 5.435 7.711 1.00 87.81 72 TYR A CA 1
ATOM 550 C C . TYR A 1 72 ? -15.543 5.433 7.152 1.00 87.81 72 TYR A C 1
ATOM 552 O O . TYR A 1 72 ? -15.257 4.756 6.166 1.00 87.81 72 TYR A O 1
ATOM 560 N N . LEU A 1 73 ? -14.615 6.115 7.832 1.00 89.44 73 LEU A N 1
ATOM 561 C CA . LEU A 1 73 ? -13.210 6.175 7.417 1.00 89.44 73 LEU A CA 1
ATOM 562 C C . LEU A 1 73 ? -12.522 4.808 7.505 1.00 89.44 73 LEU A C 1
ATOM 564 O O . LEU A 1 73 ? -11.645 4.520 6.698 1.00 89.44 73 LEU A O 1
ATOM 568 N N . LYS A 1 74 ? -12.936 3.936 8.434 1.00 88.31 74 LYS A N 1
ATOM 569 C CA . LYS A 1 74 ? -12.421 2.557 8.510 1.00 88.31 74 LYS A CA 1
ATOM 570 C C . LYS A 1 74 ? -12.778 1.765 7.259 1.00 88.31 74 LYS A C 1
ATOM 572 O O . LYS A 1 74 ? -11.898 1.153 6.661 1.00 88.31 74 LYS A O 1
ATOM 577 N N . TYR A 1 75 ? -14.046 1.808 6.853 1.00 88.75 75 TYR A N 1
ATOM 578 C CA . TYR A 1 75 ? -14.500 1.107 5.654 1.00 88.75 75 TYR A CA 1
ATOM 579 C C . TYR A 1 75 ? -13.876 1.689 4.385 1.00 88.75 75 TYR A C 1
ATOM 581 O O . TYR A 1 75 ? -13.398 0.926 3.549 1.00 88.75 75 TYR A O 1
ATOM 589 N N . MET A 1 76 ? -13.771 3.017 4.279 1.00 92.00 76 MET A N 1
ATOM 590 C CA . MET A 1 76 ? -13.105 3.657 3.141 1.00 92.00 76 MET A CA 1
ATOM 591 C C . MET A 1 76 ? -11.628 3.274 3.019 1.00 92.00 76 MET A C 1
ATOM 593 O O . MET A 1 76 ? -11.172 2.966 1.919 1.00 92.00 76 MET A O 1
ATOM 597 N N . SER A 1 77 ? -10.893 3.200 4.133 1.00 91.75 77 SER A N 1
ATOM 598 C CA . SER A 1 77 ? -9.503 2.726 4.128 1.00 91.75 77 SER A CA 1
ATOM 599 C C . SER A 1 77 ? -9.372 1.301 3.592 1.00 91.75 77 SER A C 1
ATOM 601 O O . SER A 1 77 ? -8.460 1.030 2.815 1.00 91.75 77 SER A O 1
ATOM 603 N N . ILE A 1 78 ? -10.277 0.390 3.969 1.00 93.44 78 ILE A N 1
ATOM 604 C CA . ILE A 1 78 ? -10.261 -0.987 3.452 1.00 93.44 78 ILE A CA 1
ATOM 605 C C . ILE A 1 78 ? -10.567 -1.001 1.963 1.00 93.44 78 ILE A C 1
ATOM 607 O O . ILE A 1 78 ? -9.863 -1.677 1.222 1.00 93.44 78 ILE A O 1
ATOM 611 N N . ILE A 1 79 ? -11.589 -0.268 1.517 1.00 94.06 79 ILE A N 1
ATOM 612 C CA . ILE A 1 79 ? -11.971 -0.223 0.101 1.00 94.06 79 ILE A CA 1
ATOM 613 C C . ILE A 1 79 ? -10.788 0.265 -0.738 1.00 94.06 79 ILE A C 1
ATOM 615 O O . ILE A 1 79 ? -10.407 -0.398 -1.699 1.00 94.06 79 ILE A O 1
ATOM 619 N N . ILE A 1 80 ? -10.143 1.363 -0.334 1.00 94.31 80 ILE A N 1
ATOM 620 C CA . ILE A 1 80 ? -8.972 1.902 -1.038 1.00 94.31 80 ILE A CA 1
ATOM 621 C C . ILE A 1 80 ? -7.801 0.914 -1.002 1.00 94.31 80 ILE A C 1
ATOM 623 O O . ILE A 1 80 ? -7.174 0.680 -2.032 1.00 94.31 80 ILE A O 1
ATOM 627 N N . ALA A 1 81 ? -7.516 0.292 0.146 1.00 94.38 81 ALA A N 1
ATOM 628 C CA . ALA A 1 81 ? -6.457 -0.712 0.244 1.00 94.38 81 ALA A CA 1
ATOM 629 C C . ALA A 1 81 ? -6.733 -1.939 -0.642 1.00 94.38 81 ALA A C 1
ATOM 631 O O . ALA A 1 81 ? -5.817 -2.456 -1.278 1.00 94.38 81 ALA A O 1
ATOM 632 N N . THR A 1 82 ? -7.995 -2.363 -0.734 1.00 94.75 82 THR A N 1
ATOM 633 C CA . THR A 1 82 ? -8.437 -3.475 -1.588 1.00 94.75 82 THR A CA 1
ATOM 634 C C . THR A 1 82 ? -8.249 -3.127 -3.059 1.00 94.75 82 THR A C 1
ATOM 636 O O . THR A 1 82 ? -7.644 -3.899 -3.798 1.00 94.75 82 THR A O 1
ATOM 639 N N . LEU A 1 83 ? -8.713 -1.945 -3.481 1.00 94.94 83 LEU A N 1
ATOM 640 C CA . LEU A 1 83 ? -8.526 -1.463 -4.848 1.00 94.94 83 LEU A CA 1
ATOM 641 C C . LEU A 1 83 ? -7.038 -1.385 -5.194 1.00 94.94 83 LEU A C 1
ATOM 643 O O . LEU A 1 83 ? -6.634 -1.910 -6.225 1.00 94.94 83 LEU A O 1
ATOM 647 N N . ASN A 1 84 ? -6.211 -0.818 -4.313 1.00 94.00 84 ASN A N 1
ATOM 648 C CA . ASN A 1 84 ? -4.767 -0.751 -4.524 1.00 94.00 84 ASN A CA 1
ATOM 649 C C . ASN A 1 84 ? -4.132 -2.142 -4.677 1.00 94.00 84 ASN A C 1
ATOM 651 O O . ASN A 1 84 ? -3.310 -2.325 -5.569 1.00 94.00 84 ASN A O 1
ATOM 655 N N . ALA A 1 85 ? -4.520 -3.127 -3.860 1.00 93.38 85 ALA A N 1
ATOM 656 C CA . ALA A 1 85 ? -4.013 -4.496 -3.974 1.00 93.38 85 ALA A CA 1
ATOM 657 C C . ALA A 1 85 ? -4.447 -5.171 -5.290 1.00 93.38 85 ALA A C 1
ATOM 659 O O . ALA A 1 85 ? -3.624 -5.796 -5.959 1.00 93.38 85 ALA A O 1
ATOM 660 N N . ILE A 1 86 ? -5.708 -4.996 -5.704 1.00 93.25 86 ILE A N 1
ATOM 661 C CA . ILE A 1 86 ? -6.227 -5.515 -6.980 1.00 93.25 86 ILE A CA 1
ATOM 662 C C . 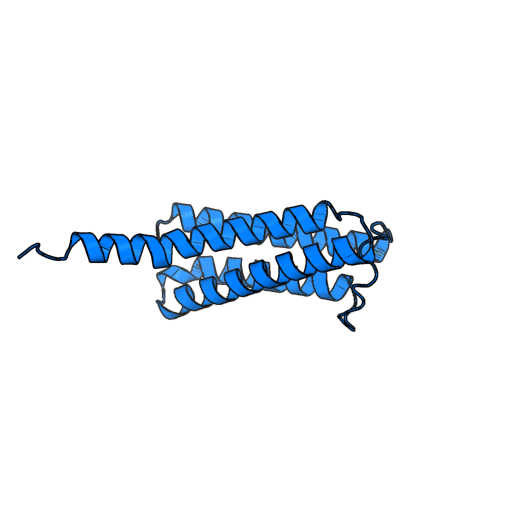ILE A 1 86 ? -5.488 -4.881 -8.160 1.00 93.25 86 ILE A C 1
ATOM 664 O O . ILE A 1 86 ? -4.989 -5.597 -9.028 1.00 93.25 86 ILE A O 1
ATOM 668 N N . PHE A 1 87 ? -5.377 -3.550 -8.184 1.00 90.06 87 PHE A N 1
ATOM 669 C CA . PHE A 1 87 ? -4.664 -2.834 -9.240 1.00 90.06 87 PHE A CA 1
ATOM 670 C C . PHE A 1 87 ? -3.186 -3.225 -9.281 1.00 90.06 87 PHE A C 1
ATOM 672 O O . PHE A 1 87 ? -2.657 -3.472 -10.360 1.00 90.06 87 PHE A O 1
ATOM 679 N N . ALA A 1 88 ? -2.525 -3.343 -8.127 1.00 89.75 88 ALA A N 1
ATOM 680 C CA . ALA A 1 88 ? -1.139 -3.787 -8.059 1.00 89.75 88 ALA A CA 1
ATOM 681 C C . ALA A 1 88 ? -0.959 -5.194 -8.651 1.00 89.75 88 ALA A C 1
ATOM 683 O O . ALA A 1 88 ? -0.049 -5.402 -9.451 1.00 89.75 88 ALA A O 1
ATOM 684 N N . SER A 1 89 ? -1.851 -6.135 -8.333 1.00 89.88 89 SER A N 1
ATOM 685 C CA . SER A 1 89 ? -1.830 -7.485 -8.909 1.00 89.88 89 SER A CA 1
ATOM 686 C C . SER A 1 89 ? -2.090 -7.502 -10.405 1.00 89.88 89 SER A C 1
ATOM 688 O O . SER A 1 89 ? -1.361 -8.162 -11.143 1.00 89.88 89 SER A O 1
ATOM 690 N N . PHE A 1 90 ? -3.080 -6.743 -10.874 1.00 87.38 90 PHE A N 1
ATOM 691 C CA . PHE A 1 90 ? -3.346 -6.603 -12.303 1.00 87.38 90 PHE A CA 1
ATOM 692 C C . PHE A 1 90 ? -2.107 -6.097 -13.052 1.00 87.38 90 PHE A C 1
ATOM 694 O O . PHE A 1 90 ? -1.725 -6.658 -14.076 1.00 87.38 90 PHE A O 1
ATOM 701 N N . LEU A 1 91 ? -1.430 -5.085 -12.504 1.00 84.56 91 LEU A N 1
ATOM 702 C CA . LEU A 1 91 ? -0.217 -4.526 -13.095 1.00 84.56 91 LEU A CA 1
ATOM 703 C C . LEU A 1 91 ? 0.949 -5.515 -13.096 1.00 84.56 91 LEU A C 1
ATOM 705 O O . LEU A 1 91 ? 1.682 -5.561 -14.078 1.00 84.56 91 LEU A O 1
ATOM 709 N N . GLN A 1 92 ? 1.108 -6.320 -12.042 1.00 85.38 92 GLN A N 1
ATOM 710 C CA . GLN A 1 92 ? 2.122 -7.379 -12.008 1.00 85.38 92 GLN A CA 1
ATOM 711 C C . GLN A 1 92 ? 1.872 -8.440 -13.083 1.00 85.38 92 GLN A C 1
ATOM 713 O O . GLN A 1 92 ? 2.792 -8.809 -13.812 1.00 85.38 92 GLN A O 1
ATOM 718 N N . VAL A 1 93 ? 0.624 -8.894 -13.232 1.00 85.38 93 VAL A N 1
ATOM 719 C CA . VAL A 1 93 ? 0.253 -9.870 -14.267 1.00 85.38 93 VAL A CA 1
ATOM 720 C C . VAL A 1 93 ? 0.471 -9.290 -15.662 1.00 85.38 93 VAL A C 1
ATOM 722 O O . VAL A 1 93 ? 1.054 -9.957 -16.515 1.00 85.38 93 VAL A O 1
ATOM 725 N N . ALA A 1 94 ? 0.070 -8.038 -15.889 1.00 80.12 94 ALA A N 1
ATOM 726 C CA . ALA A 1 94 ? 0.259 -7.378 -17.175 1.00 80.12 94 ALA A CA 1
ATOM 727 C C . ALA A 1 94 ? 1.750 -7.188 -17.518 1.00 80.12 94 ALA A C 1
ATOM 729 O O . ALA A 1 94 ? 2.155 -7.419 -18.654 1.00 80.12 94 ALA A O 1
ATOM 730 N N . GLN A 1 95 ? 2.589 -6.838 -16.536 1.00 77.19 95 GLN A N 1
ATOM 731 C CA . GLN A 1 95 ? 4.046 -6.749 -16.713 1.00 77.19 95 GLN A CA 1
ATOM 732 C C . GLN A 1 95 ? 4.668 -8.103 -17.067 1.00 77.19 95 GLN A C 1
ATOM 734 O O . GLN A 1 95 ? 5.506 -8.183 -17.967 1.00 77.19 95 GLN A O 1
ATOM 739 N N . PHE A 1 96 ? 4.244 -9.168 -16.385 1.00 77.00 96 PHE A N 1
ATOM 740 C CA . PHE 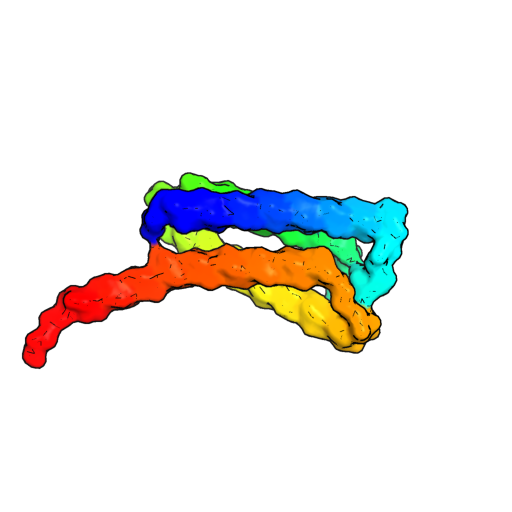A 1 96 ? 4.735 -10.514 -16.654 1.00 77.00 96 PHE A CA 1
ATOM 741 C C . PHE A 1 96 ? 4.331 -11.009 -18.050 1.00 77.00 96 PHE A C 1
ATOM 743 O O . PHE A 1 96 ? 5.159 -11.589 -18.753 1.00 77.00 96 PHE A O 1
ATOM 750 N N . ALA A 1 97 ? 3.088 -10.751 -18.463 1.00 77.25 97 ALA A N 1
ATOM 751 C CA . ALA A 1 97 ? 2.561 -11.176 -19.756 1.00 77.25 97 ALA A CA 1
ATOM 752 C C . ALA A 1 97 ? 3.256 -10.483 -20.941 1.00 77.25 97 ALA A C 1
ATOM 754 O O . ALA A 1 97 ? 3.607 -11.148 -21.913 1.00 77.25 97 ALA A O 1
ATOM 755 N N . GLU A 1 98 ? 3.488 -9.171 -20.847 1.00 70.75 98 GLU A N 1
ATOM 756 C CA . GLU A 1 98 ? 4.014 -8.367 -21.959 1.00 70.75 98 GLU A CA 1
ATOM 757 C C . GLU A 1 98 ? 5.546 -8.385 -22.025 1.00 70.75 98 GLU A C 1
ATOM 759 O O . GLU A 1 98 ? 6.144 -8.676 -23.060 1.00 70.75 98 GLU A O 1
ATOM 764 N N . ALA A 1 99 ? 6.215 -8.083 -20.910 1.00 67.25 99 ALA A N 1
ATOM 765 C CA . ALA A 1 99 ? 7.655 -7.839 -20.907 1.00 67.25 99 ALA A CA 1
ATOM 766 C C . ALA A 1 99 ? 8.492 -9.065 -20.519 1.00 67.25 99 ALA A C 1
ATOM 768 O O . ALA A 1 99 ? 9.724 -8.998 -20.598 1.00 67.25 99 ALA A O 1
ATOM 769 N N . LYS A 1 100 ? 7.851 -10.150 -20.045 1.00 68.38 100 LYS A N 1
ATOM 770 C CA . LYS A 1 100 ? 8.488 -11.348 -19.451 1.00 68.38 100 LYS A CA 1
ATOM 771 C C . LYS A 1 100 ? 9.565 -11.018 -18.406 1.00 68.38 100 LYS A C 1
ATOM 773 O O . LYS A 1 100 ? 10.471 -11.809 -18.162 1.00 68.38 100 LYS A O 1
ATOM 778 N N . ASN A 1 101 ? 9.474 -9.837 -17.802 1.00 67.06 101 ASN A N 1
ATOM 779 C CA . ASN A 1 101 ? 10.454 -9.273 -16.888 1.00 67.06 101 ASN A CA 1
ATOM 780 C C . ASN A 1 101 ? 9.731 -8.608 -15.723 1.00 67.06 101 ASN A C 1
ATOM 782 O O . ASN A 1 101 ? 8.678 -7.995 -15.896 1.00 67.06 101 ASN A O 1
ATOM 786 N N . TYR A 1 102 ? 10.332 -8.694 -14.541 1.00 68.44 102 TYR A N 1
ATOM 787 C CA . TYR A 1 102 ? 9.785 -8.098 -13.330 1.00 68.44 102 TYR A CA 1
ATOM 788 C C . TYR A 1 102 ? 10.429 -6.743 -13.061 1.00 68.44 102 TYR A C 1
ATOM 790 O O . TYR A 1 102 ? 11.652 -6.625 -12.979 1.00 68.44 102 TYR A O 1
ATOM 798 N N . CYS A 1 103 ? 9.607 -5.717 -12.846 1.00 78.06 103 CYS A N 1
ATOM 799 C CA . CYS A 1 103 ? 10.093 -4.489 -12.235 1.00 78.06 103 CYS A CA 1
ATOM 800 C C . CYS A 1 103 ? 10.157 -4.695 -10.717 1.00 78.06 103 CYS A C 1
ATOM 802 O O . CYS A 1 103 ? 9.126 -4.685 -10.041 1.00 78.06 103 CYS A O 1
ATOM 804 N N . TYR A 1 104 ? 11.368 -4.862 -10.178 1.00 83.38 104 TYR A N 1
ATOM 805 C CA . TYR A 1 104 ? 11.584 -5.096 -8.746 1.00 83.38 104 TYR A CA 1
ATOM 806 C C . TYR A 1 104 ? 10.955 -4.004 -7.867 1.00 83.38 104 TYR A C 1
ATOM 808 O O . TYR A 1 104 ? 10.352 -4.296 -6.833 1.00 83.38 104 TYR A O 1
ATOM 816 N N . LEU A 1 105 ? 11.021 -2.744 -8.304 1.00 85.88 105 LEU A N 1
ATOM 817 C CA . LEU A 1 105 ? 10.423 -1.628 -7.575 1.00 85.88 105 LEU A CA 1
ATOM 818 C C . LEU A 1 105 ? 8.886 -1.702 -7.566 1.00 85.88 105 LEU A C 1
ATOM 820 O O . LEU A 1 105 ? 8.271 -1.516 -6.518 1.00 85.88 105 LEU A O 1
ATOM 824 N N . CYS A 1 106 ? 8.253 -2.037 -8.697 1.00 85.31 106 CYS A N 1
ATOM 825 C CA . CYS A 1 106 ? 6.799 -2.228 -8.754 1.00 85.31 106 CYS A CA 1
ATOM 826 C C . CYS A 1 106 ? 6.346 -3.457 -7.955 1.00 85.31 106 CYS A C 1
ATOM 828 O O . CYS A 1 106 ? 5.274 -3.424 -7.352 1.00 85.31 106 CYS A O 1
ATOM 830 N N . LEU A 1 107 ? 7.146 -4.528 -7.935 1.00 88.69 107 LEU A N 1
ATOM 831 C CA . LEU A 1 107 ? 6.865 -5.725 -7.139 1.00 88.69 107 LEU A CA 1
ATOM 832 C C . LEU A 1 107 ? 6.928 -5.407 -5.647 1.00 88.69 107 LEU A C 1
ATOM 834 O O . LEU A 1 107 ? 6.014 -5.747 -4.900 1.00 88.69 107 LEU A O 1
ATOM 838 N N . THR A 1 108 ? 7.961 -4.677 -5.231 1.00 91.50 108 THR A N 1
ATOM 839 C CA . THR A 1 108 ? 8.101 -4.210 -3.849 1.00 91.50 108 THR A CA 1
ATOM 840 C C . THR A 1 108 ? 6.906 -3.340 -3.447 1.00 91.50 108 THR A C 1
ATOM 842 O O . THR A 1 108 ? 6.314 -3.567 -2.393 1.00 91.50 108 THR A O 1
ATOM 845 N N . ALA A 1 109 ? 6.475 -2.412 -4.310 1.00 91.31 109 ALA A N 1
ATOM 846 C CA . ALA A 1 109 ? 5.302 -1.576 -4.051 1.00 91.31 109 ALA A CA 1
ATOM 847 C C . ALA A 1 109 ? 4.006 -2.395 -3.908 1.00 91.31 109 ALA A C 1
ATOM 849 O O . ALA A 1 109 ? 3.181 -2.132 -3.030 1.00 91.31 109 ALA A O 1
ATOM 850 N N . ALA A 1 110 ? 3.832 -3.415 -4.757 1.00 92.44 110 ALA A N 1
ATOM 851 C CA . ALA A 1 110 ? 2.690 -4.321 -4.701 1.00 92.44 110 ALA A CA 1
ATOM 852 C C . ALA A 1 110 ? 2.656 -5.105 -3.382 1.00 92.44 110 ALA A C 1
ATOM 854 O O . ALA A 1 110 ? 1.616 -5.160 -2.727 1.00 92.44 110 ALA A O 1
ATOM 855 N N . ILE A 1 111 ? 3.800 -5.646 -2.950 1.00 94.62 111 ILE A N 1
ATOM 856 C CA . ILE A 1 111 ? 3.928 -6.352 -1.668 1.00 94.62 111 ILE A CA 1
ATOM 857 C C . ILE A 1 111 ? 3.534 -5.433 -0.507 1.00 94.62 111 ILE A C 1
ATOM 859 O O . ILE A 1 111 ? 2.763 -5.837 0.363 1.00 94.62 111 ILE A O 1
ATOM 863 N N . VAL A 1 112 ? 3.999 -4.180 -0.506 1.00 95.31 112 VAL A N 1
ATOM 864 C CA . VAL A 1 112 ? 3.645 -3.212 0.544 1.00 95.31 112 VAL A CA 1
ATOM 865 C C . VAL A 1 112 ? 2.139 -2.927 0.558 1.00 95.31 112 VAL A C 1
ATOM 867 O O . VAL A 1 112 ? 1.537 -2.936 1.634 1.00 95.31 112 VAL A O 1
ATOM 870 N N . PHE A 1 113 ? 1.498 -2.749 -0.604 1.00 95.00 113 PHE A N 1
ATOM 871 C CA . PHE A 1 113 ? 0.038 -2.601 -0.674 1.00 95.00 113 PHE A CA 1
ATOM 872 C C . PHE A 1 113 ? -0.705 -3.818 -0.113 1.00 95.00 113 PHE A C 1
ATOM 874 O O . PHE A 1 113 ? -1.671 -3.647 0.632 1.00 95.00 113 PHE A O 1
ATOM 881 N N . TYR A 1 114 ? -0.234 -5.034 -0.402 1.00 95.00 114 TYR A N 1
ATOM 882 C CA . TYR A 1 114 ? -0.807 -6.260 0.154 1.00 95.00 114 TYR A CA 1
ATOM 883 C C . TYR A 1 114 ? -0.676 -6.337 1.674 1.00 95.00 114 TYR A C 1
ATOM 885 O O . TYR A 1 114 ? -1.645 -6.669 2.356 1.00 95.00 114 TYR A O 1
ATOM 893 N N . ILE A 1 115 ? 0.489 -5.987 2.225 1.00 95.62 115 ILE A N 1
ATOM 894 C CA . ILE A 1 115 ? 0.699 -5.960 3.679 1.00 95.62 115 ILE A CA 1
ATOM 895 C C . ILE A 1 115 ? -0.266 -4.963 4.336 1.00 95.62 115 ILE A C 1
ATOM 897 O O . ILE A 1 115 ? -0.911 -5.299 5.331 1.00 95.62 115 ILE A O 1
ATOM 901 N N . ILE A 1 116 ? -0.414 -3.761 3.764 1.00 94.81 116 ILE A N 1
ATOM 902 C CA . ILE A 1 116 ? -1.361 -2.748 4.254 1.00 94.81 116 ILE A CA 1
ATOM 903 C C . ILE A 1 116 ? -2.797 -3.287 4.222 1.00 94.81 116 ILE A C 1
ATOM 905 O O . ILE A 1 116 ? -3.518 -3.168 5.215 1.00 94.81 116 ILE A O 1
ATOM 909 N N . PHE A 1 117 ? -3.204 -3.906 3.111 1.00 95.75 117 PHE A N 1
ATOM 910 C CA . PHE A 1 117 ? -4.529 -4.504 2.963 1.00 95.75 117 PHE A CA 1
ATOM 911 C C . PHE A 1 117 ? -4.791 -5.587 4.017 1.00 95.75 117 PHE A C 1
ATOM 913 O O . PHE A 1 117 ? -5.788 -5.504 4.734 1.00 95.75 117 PHE A O 1
ATOM 920 N N . CYS A 1 118 ? -3.881 -6.552 4.179 1.00 94.75 118 CYS A N 1
ATOM 921 C CA . CYS A 1 118 ? -4.022 -7.632 5.156 1.00 94.75 118 CYS A CA 1
ATOM 922 C C . CYS A 1 118 ? -4.112 -7.105 6.595 1.00 94.75 118 CYS A C 1
ATOM 924 O O . CYS A 1 118 ? -4.955 -7.564 7.367 1.00 94.75 118 CYS A O 1
ATOM 926 N N . LEU A 1 119 ? -3.291 -6.111 6.956 1.00 93.75 119 LEU A N 1
ATOM 927 C CA . LEU A 1 119 ? -3.332 -5.487 8.282 1.00 93.75 119 LEU A CA 1
ATOM 928 C C . LEU A 1 119 ? -4.673 -4.796 8.553 1.00 93.75 119 LEU A C 1
ATOM 930 O O . LEU A 1 119 ? -5.250 -4.968 9.630 1.00 93.75 119 LEU A O 1
ATOM 934 N N . LEU A 1 120 ? -5.180 -4.028 7.584 1.00 92.31 120 LEU A N 1
ATOM 935 C CA . LEU A 1 120 ? -6.466 -3.341 7.710 1.00 92.31 120 LEU A CA 1
ATOM 936 C C . LEU A 1 120 ? -7.635 -4.331 7.767 1.00 92.31 120 LEU A C 1
ATOM 938 O O . LEU A 1 120 ? -8.513 -4.187 8.621 1.00 92.31 120 LEU A O 1
ATOM 942 N N . LEU A 1 121 ? -7.626 -5.358 6.913 1.00 93.62 121 LEU A N 1
ATOM 943 C CA . LEU A 1 121 ? -8.638 -6.412 6.899 1.00 93.62 121 LEU A CA 1
ATOM 944 C C . LEU A 1 121 ? -8.677 -7.157 8.239 1.00 93.62 121 LEU A C 1
ATOM 946 O O . LEU A 1 121 ? -9.750 -7.349 8.816 1.00 93.62 121 LEU A O 1
ATOM 950 N N . TYR A 1 122 ? -7.511 -7.525 8.768 1.00 92.06 122 TYR A N 1
ATOM 951 C CA . TYR A 1 122 ? -7.411 -8.222 10.044 1.00 92.06 122 TYR A CA 1
ATOM 952 C C . TYR A 1 122 ? -7.958 -7.381 11.204 1.00 92.06 122 TYR A C 1
ATOM 954 O O . TYR A 1 122 ? -8.819 -7.835 11.960 1.00 92.06 122 TYR A O 1
ATOM 962 N N . GLU A 1 123 ? -7.498 -6.136 11.338 1.00 90.12 123 GLU A N 1
ATOM 963 C CA . GLU A 1 123 ? -7.858 -5.281 12.473 1.00 90.12 123 GLU A CA 1
ATOM 964 C C . GLU A 1 123 ? -9.311 -4.798 12.458 1.00 90.12 123 GLU A C 1
ATOM 966 O O . GLU A 1 123 ? -9.876 -4.547 13.528 1.00 90.12 123 GLU A O 1
ATOM 971 N N . ILE A 1 124 ? -9.903 -4.610 11.277 1.00 88.62 124 ILE A N 1
ATOM 972 C CA . ILE A 1 124 ? -11.248 -4.039 11.154 1.00 88.62 124 ILE A CA 1
ATOM 973 C C . ILE A 1 124 ? -12.306 -5.130 10.985 1.00 88.62 124 ILE A C 1
ATOM 975 O O . ILE A 1 124 ? -13.357 -5.036 11.614 1.00 88.62 124 ILE A O 1
ATOM 979 N N . VAL A 1 125 ? -12.044 -6.156 10.169 1.00 89.31 125 VAL A N 1
ATOM 980 C CA . VAL A 1 125 ? -13.037 -7.186 9.823 1.00 89.31 125 VAL A CA 1
ATOM 981 C C . VAL A 1 125 ? -12.845 -8.432 10.677 1.00 89.31 125 VAL A C 1
ATOM 983 O O . VAL A 1 125 ? -13.727 -8.768 11.463 1.00 89.31 125 VAL A O 1
ATOM 986 N N . ILE A 1 126 ? -11.687 -9.092 10.592 1.00 89.12 126 ILE A N 1
ATOM 987 C CA . ILE A 1 126 ? -11.480 -10.406 11.232 1.00 89.12 126 ILE A CA 1
ATOM 988 C C . ILE A 1 126 ? -11.598 -10.300 12.755 1.00 89.12 126 ILE A C 1
ATOM 990 O O . ILE A 1 126 ? -12.359 -11.038 13.377 1.00 89.12 126 ILE A O 1
ATOM 994 N N . LYS A 1 127 ? -10.906 -9.330 13.361 1.00 87.50 127 LYS A N 1
ATOM 995 C CA . LYS A 1 127 ? -10.946 -9.097 14.812 1.00 87.50 127 LYS A CA 1
ATOM 996 C C . LYS A 1 127 ? -12.348 -8.736 15.315 1.00 87.50 127 LYS A C 1
ATOM 998 O O . LYS A 1 127 ? -12.730 -9.149 16.406 1.00 87.50 127 LYS A O 1
ATOM 1003 N N . SER A 1 128 ? -13.112 -7.988 14.517 1.00 84.44 128 SER A N 1
ATOM 1004 C CA . SER A 1 128 ? -14.509 -7.629 14.805 1.00 84.44 128 SER A CA 1
ATOM 1005 C C . SER A 1 128 ? -15.415 -8.864 14.813 1.00 84.44 128 SER A C 1
ATOM 1007 O O . SER A 1 128 ? -16.156 -9.085 15.771 1.00 84.44 128 SER A O 1
ATOM 1009 N N . ILE A 1 129 ? -15.307 -9.707 13.781 1.00 86.56 129 ILE A N 1
ATOM 1010 C CA . ILE A 1 129 ? -16.080 -10.948 13.661 1.00 86.56 129 ILE A CA 1
ATOM 1011 C C . ILE A 1 129 ? -15.737 -11.900 14.809 1.00 86.56 129 ILE A C 1
ATOM 1013 O O . ILE A 1 129 ? -16.641 -12.421 15.458 1.00 86.56 129 ILE A O 1
ATOM 1017 N N . TRP A 1 130 ? -14.448 -12.079 15.110 1.00 85.12 130 TRP A N 1
ATOM 1018 C CA . TRP A 1 130 ? -13.993 -12.947 16.197 1.00 85.12 130 TRP A CA 1
ATOM 1019 C C . TRP A 1 130 ? -14.551 -12.523 17.559 1.00 85.12 130 TRP A C 1
ATOM 1021 O O . TRP A 1 130 ? -15.108 -13.344 18.285 1.00 85.12 130 TRP A O 1
ATOM 1031 N N . ALA A 1 131 ? -14.483 -11.226 17.876 1.00 80.06 131 ALA A N 1
ATOM 1032 C CA . ALA A 1 131 ? -15.062 -10.690 19.106 1.00 80.06 131 ALA A CA 1
ATOM 1033 C C . ALA A 1 131 ? -16.583 -10.899 19.172 1.00 80.06 131 ALA A C 1
ATOM 1035 O O . ALA A 1 131 ? -17.133 -11.110 20.251 1.00 80.06 131 ALA A O 1
ATOM 1036 N N . ARG A 1 132 ? -17.280 -10.863 18.030 1.00 80.62 132 ARG A N 1
ATOM 1037 C CA . ARG A 1 132 ? -18.720 -11.131 17.977 1.00 80.62 132 ARG A CA 1
ATOM 1038 C C . ARG A 1 132 ? -19.041 -12.601 18.241 1.00 80.62 132 ARG A C 1
ATOM 1040 O O . ARG A 1 132 ? -19.980 -12.867 18.978 1.00 80.62 132 ARG A O 1
ATOM 1047 N N . MET A 1 133 ? -18.256 -13.532 17.693 1.00 78.56 133 MET A N 1
ATOM 1048 C CA . MET A 1 133 ? -18.451 -14.975 17.896 1.00 78.56 133 MET A CA 1
ATOM 1049 C C . MET A 1 133 ? -18.234 -15.403 19.353 1.00 78.56 133 MET A C 1
ATOM 1051 O O . MET A 1 133 ? -18.979 -16.233 19.855 1.00 78.56 133 MET A O 1
ATOM 1055 N N . GLN A 1 134 ? -17.269 -14.803 20.056 1.00 79.31 134 GLN A N 1
ATOM 1056 C CA . GLN A 1 134 ? -17.005 -15.112 21.471 1.00 79.31 134 GLN A CA 1
ATOM 1057 C C . GLN A 1 134 ? -18.111 -14.645 22.433 1.00 79.31 134 GLN A C 1
ATOM 1059 O O . GLN A 1 134 ? -18.169 -15.118 23.562 1.00 79.31 134 GLN A O 1
ATOM 1064 N N . ASN A 1 135 ? -18.982 -13.726 22.004 1.00 67.12 135 ASN A N 1
ATOM 1065 C CA . ASN A 1 135 ? -20.066 -13.176 22.822 1.00 67.12 135 ASN A CA 1
ATOM 1066 C C . ASN A 1 135 ? -21.429 -13.845 22.566 1.00 67.12 135 ASN A C 1
ATOM 1068 O O . ASN A 1 135 ? -22.440 -13.370 23.078 1.00 67.12 135 ASN A O 1
ATOM 1072 N N . ILE A 1 136 ? -21.486 -14.915 21.764 1.00 58.94 136 ILE A N 1
ATOM 1073 C CA . ILE A 1 136 ? -22.720 -15.681 21.557 1.00 58.94 136 ILE A CA 1
ATOM 1074 C C . ILE A 1 136 ? -22.824 -16.701 22.701 1.00 58.94 136 ILE A C 1
ATOM 1076 O O . ILE A 1 136 ? -21.973 -17.590 22.773 1.00 58.94 136 ILE A O 1
ATOM 1080 N N . PRO A 1 137 ? -23.814 -16.598 23.609 1.00 52.50 137 PRO A N 1
ATOM 1081 C CA . PRO A 1 137 ? -24.031 -17.634 24.607 1.00 52.50 137 PRO A CA 1
ATOM 1082 C C . PRO A 1 137 ? -24.403 -18.930 23.883 1.00 52.50 137 PRO A C 1
ATOM 1084 O O . PRO A 1 137 ? -25.343 -18.955 23.089 1.00 52.50 137 PRO A O 1
ATOM 1087 N N . VAL A 1 138 ? -23.637 -19.990 24.136 1.00 57.41 138 VAL A N 1
ATOM 1088 C CA . VAL A 1 138 ? -23.996 -21.350 23.728 1.00 57.41 138 VAL A CA 1
ATOM 1089 C C . VAL A 1 138 ? -25.221 -21.727 24.562 1.00 57.41 138 VAL A C 1
ATOM 1091 O O . VAL A 1 138 ? -25.096 -21.899 25.775 1.00 57.41 138 VAL A O 1
ATOM 1094 N N . GLN A 1 139 ? -26.398 -21.715 23.935 1.00 46.72 139 GLN A N 1
ATOM 1095 C CA . GLN A 1 139 ? -27.628 -22.266 24.510 1.00 46.72 139 GLN A CA 1
ATOM 1096 C C . GLN A 1 139 ? -27.598 -23.789 24.455 1.00 46.72 139 GLN A C 1
ATOM 1098 O O . GLN A 1 139 ? -27.103 -24.324 23.436 1.00 46.72 139 GLN A O 1
#

Radius of gyration: 17.38 Å; chains: 1; bounding box: 44×33×48 Å

Organism: Desulfosporosinus meridiei (strain ATCC BAA-275 / DSM 13257 / KCTC 12902 / NCIMB 13706 / S10) (NCBI:txid768704)